Protein AF-A0A9D0G913-F1 (afdb_monomer)

Nearest PDB structures (foldseek):
  5vba-assembly1_A  TM=7.377E-01  e=5.805E-04  Tequatrovirus T4
  4rcl-assembly1_A  TM=7.371E-01  e=6.952E-04  Mycolicibacterium smegmatis MC2 155
  4w4j-assembly2_B  TM=6.263E-01  e=6.952E-04  Mycolicibacterium smegmatis MC2 155
  5b29-assembly1_A  TM=6.198E-01  e=1.354E+00  Homo sapiens
  6ap4-assembly6_K  TM=3.001E-01  e=5.397E+00  Acinetobacter baumannii

pLDDT: mean 92.5, std 6.62, range [53.62, 97.88]

Radius of gyration: 14.79 Å; Cα contacts (8 Å, |Δi|>4): 207; chains: 1; bounding box: 42×32×37 Å

Secondary structure (DSSP, 8-state):
--EEEE-HHHHHHHHHHTT----TT-HHHHHHTTSPPPPHHHIIIIIHHHHHHTTSS-TTT-PPPHHHHHHHHHHHH-SEEEEEEEEETTEEEEEEEEEETTEEEEEEEETTEEEEEPPEEPPP-

Structure (mmCIF, N/CA/C/O backbone):
data_AF-A0A9D0G913-F1
#
_entry.id   AF-A0A9D0G913-F1
#
loop_
_atom_site.group_PDB
_atom_site.id
_atom_site.type_symbol
_atom_site.label_atom_id
_atom_site.label_alt_id
_atom_site.label_comp_id
_atom_site.label_asym_id
_atom_site.label_entity_id
_atom_site.label_seq_id
_atom_site.pdbx_PDB_ins_code
_atom_site.Cartn_x
_atom_site.Cartn_y
_atom_site.Cartn_z
_atom_site.occupancy
_atom_site.B_iso_or_equiv
_atom_site.auth_seq_id
_atom_site.auth_comp_id
_atom_site.auth_asym_id
_atom_site.auth_atom_id
_atom_site.pdbx_PDB_model_num
ATOM 1 N N . MET A 1 1 ? -11.994 11.740 -3.085 1.00 63.00 1 MET A N 1
ATOM 2 C CA . MET A 1 1 ? -11.313 10.604 -2.443 1.00 63.00 1 MET A CA 1
ATOM 3 C C . MET A 1 1 ? -10.967 9.584 -3.516 1.00 63.00 1 MET A C 1
ATOM 5 O O . MET A 1 1 ? -11.878 9.030 -4.127 1.00 63.00 1 MET A O 1
ATOM 9 N N . THR A 1 2 ? -9.679 9.414 -3.806 1.00 89.44 2 THR A N 1
ATOM 10 C CA . THR A 1 2 ? -9.175 8.445 -4.791 1.00 89.44 2 THR A CA 1
ATOM 11 C C . THR A 1 2 ? -8.963 7.100 -4.092 1.00 89.44 2 THR A C 1
ATOM 13 O O . THR A 1 2 ? -8.697 7.062 -2.891 1.00 89.44 2 THR A O 1
ATOM 16 N N . VAL A 1 3 ? -9.135 5.991 -4.814 1.00 94.75 3 VAL A N 1
ATOM 17 C CA . VAL A 1 3 ? -8.952 4.634 -4.277 1.00 94.75 3 VAL A CA 1
ATOM 18 C C . VAL A 1 3 ? -7.949 3.891 -5.145 1.00 94.75 3 VAL A C 1
ATOM 20 O O . VAL A 1 3 ? -8.104 3.830 -6.366 1.00 94.75 3 VAL A O 1
ATOM 23 N N . PHE A 1 4 ? -6.941 3.300 -4.512 1.00 96.81 4 PHE A N 1
ATOM 24 C CA . PHE A 1 4 ? -5.901 2.520 -5.169 1.00 96.81 4 PHE A CA 1
ATOM 25 C C . PHE A 1 4 ? -5.980 1.069 -4.715 1.00 96.81 4 PHE A C 1
ATOM 27 O O . PHE A 1 4 ? -6.128 0.789 -3.527 1.00 96.81 4 PHE A O 1
ATOM 34 N N . ARG A 1 5 ? -5.860 0.133 -5.660 1.00 97.12 5 ARG A N 1
ATOM 35 C CA . ARG A 1 5 ? -5.827 -1.306 -5.370 1.00 97.12 5 ARG A CA 1
ATOM 36 C C . ARG A 1 5 ? -4.507 -1.900 -5.834 1.00 97.12 5 ARG A C 1
ATOM 38 O O . ARG A 1 5 ? -4.252 -1.989 -7.040 1.00 97.12 5 ARG A O 1
ATOM 45 N N . LEU A 1 6 ? -3.692 -2.337 -4.882 1.00 97.88 6 LEU A N 1
ATOM 46 C CA . LEU A 1 6 ? -2.313 -2.767 -5.093 1.00 97.88 6 LEU A CA 1
ATOM 47 C C . LEU A 1 6 ? -2.151 -4.245 -4.752 1.00 97.88 6 LEU A C 1
ATOM 49 O O . LEU A 1 6 ? -2.697 -4.727 -3.772 1.00 97.88 6 LEU A O 1
ATOM 53 N N . THR A 1 7 ? -1.391 -4.975 -5.551 1.00 97.31 7 THR A N 1
ATOM 54 C CA . THR A 1 7 ? -0.929 -6.330 -5.2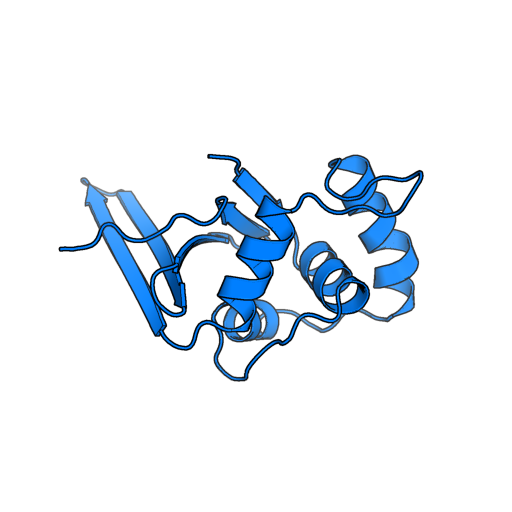09 1.00 97.31 7 THR A CA 1
ATOM 55 C C . THR A 1 7 ? 0.320 -6.260 -4.325 1.00 97.31 7 THR A C 1
ATOM 57 O O . THR A 1 7 ? 0.989 -5.225 -4.331 1.00 97.31 7 THR A O 1
ATOM 60 N N . PRO A 1 8 ? 0.713 -7.345 -3.631 1.00 97.00 8 PRO A N 1
ATOM 61 C CA . PRO A 1 8 ? 1.938 -7.354 -2.827 1.00 97.00 8 PRO A CA 1
ATOM 62 C C . PRO A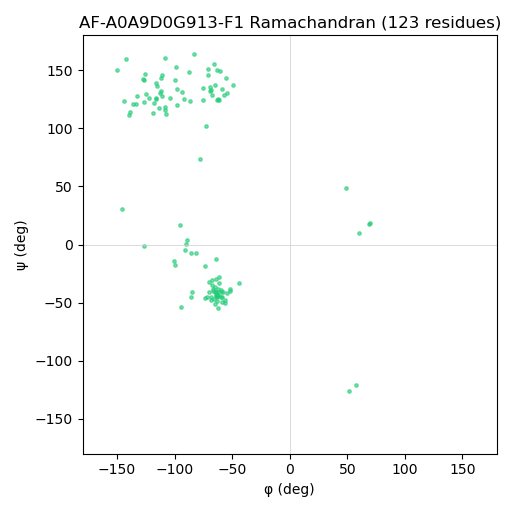 1 8 ? 3.177 -6.944 -3.625 1.00 97.00 8 PRO A C 1
ATOM 64 O O . PRO A 1 8 ? 3.966 -6.130 -3.160 1.00 97.00 8 PRO A O 1
ATOM 67 N N . LEU A 1 9 ? 3.304 -7.429 -4.866 1.00 97.12 9 LEU A N 1
ATOM 68 C CA . LEU A 1 9 ? 4.401 -7.050 -5.759 1.00 97.12 9 LEU A CA 1
ATOM 69 C C . LEU A 1 9 ? 4.431 -5.538 -6.019 1.00 97.12 9 LEU A C 1
ATOM 71 O O . LEU A 1 9 ? 5.488 -4.927 -5.964 1.00 97.12 9 LEU A O 1
ATOM 75 N N . GLU A 1 10 ? 3.274 -4.936 -6.291 1.00 97.88 10 GLU A N 1
ATOM 76 C CA . GLU A 1 10 ? 3.163 -3.500 -6.567 1.00 97.88 10 GLU A CA 1
ATOM 77 C C . GLU A 1 10 ? 3.489 -2.662 -5.322 1.00 97.88 10 GLU A C 1
ATOM 79 O O . GLU A 1 10 ? 4.175 -1.649 -5.439 1.00 97.88 10 GLU A O 1
ATOM 84 N N . VAL A 1 11 ? 3.067 -3.106 -4.132 1.00 97.75 11 VAL A N 1
ATOM 85 C CA . VAL A 1 11 ? 3.420 -2.452 -2.862 1.00 97.75 11 VAL A CA 1
ATOM 86 C C . VAL A 1 11 ? 4.920 -2.555 -2.590 1.00 97.75 11 VAL A C 1
ATOM 88 O O . VAL A 1 11 ? 5.535 -1.539 -2.283 1.00 97.75 11 VAL A O 1
ATOM 91 N N . TRP A 1 12 ? 5.531 -3.734 -2.750 1.00 97.38 12 TRP A N 1
ATOM 92 C CA . TRP A 1 12 ? 6.981 -3.898 -2.607 1.00 97.38 12 TRP A CA 1
ATOM 93 C C . TRP A 1 12 ? 7.761 -3.022 -3.593 1.00 97.38 12 TRP A C 1
ATOM 95 O O . TRP A 1 12 ? 8.760 -2.413 -3.214 1.00 97.38 12 TRP A O 1
ATOM 105 N N . THR A 1 13 ? 7.300 -2.914 -4.843 1.00 97.31 13 THR A N 1
ATOM 106 C CA . THR A 1 13 ? 7.929 -2.045 -5.846 1.00 97.31 13 THR A CA 1
ATOM 107 C C . THR A 1 13 ? 7.855 -0.580 -5.440 1.00 97.31 13 THR A C 1
ATOM 109 O O . THR A 1 13 ? 8.883 0.090 -5.450 1.00 97.31 13 THR A O 1
ATOM 112 N N . LEU A 1 14 ? 6.679 -0.088 -5.040 1.00 97.38 14 LEU A N 1
ATOM 113 C CA . LEU A 1 14 ? 6.526 1.294 -4.576 1.00 97.38 14 LEU A CA 1
ATOM 114 C C . LEU A 1 14 ? 7.349 1.559 -3.309 1.00 97.38 14 LEU A C 1
ATOM 116 O O . LEU A 1 14 ? 8.012 2.589 -3.222 1.00 97.38 14 LEU A O 1
ATOM 120 N N . ALA A 1 15 ? 7.371 0.612 -2.368 1.00 96.81 15 ALA A N 1
ATOM 121 C CA . ALA A 1 15 ? 8.169 0.701 -1.151 1.00 96.81 15 ALA A CA 1
ATOM 122 C C . ALA A 1 15 ? 9.668 0.833 -1.440 1.00 96.81 15 ALA A C 1
ATOM 124 O O . ALA A 1 15 ? 10.331 1.688 -0.855 1.00 96.81 15 ALA A O 1
ATOM 125 N N . ALA A 1 16 ? 10.186 0.024 -2.366 1.00 95.19 16 ALA A N 1
ATOM 126 C CA . ALA A 1 16 ? 11.582 0.077 -2.774 1.00 95.19 16 ALA A CA 1
ATOM 127 C C . ALA A 1 16 ? 11.908 1.366 -3.547 1.00 95.19 16 ALA A C 1
ATOM 129 O O . ALA A 1 16 ? 12.890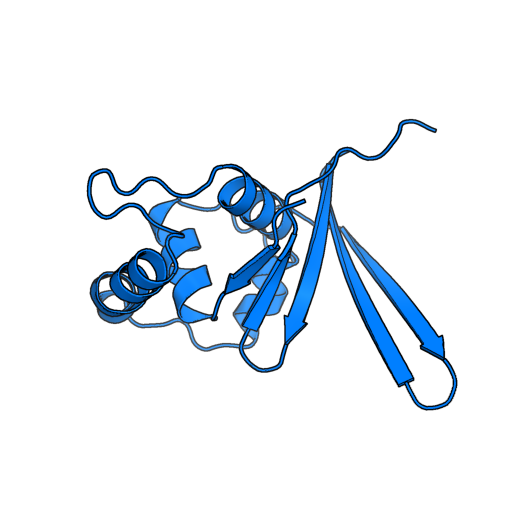 2.033 -3.229 1.00 95.19 16 ALA A O 1
ATOM 130 N N . MET A 1 17 ? 11.082 1.737 -4.532 1.00 94.31 17 MET A N 1
ATOM 131 C CA . MET A 1 17 ? 11.312 2.910 -5.385 1.00 94.31 17 MET A CA 1
ATOM 132 C C . MET A 1 17 ? 11.268 4.222 -4.604 1.00 94.31 17 MET A C 1
ATOM 134 O O . MET A 1 17 ? 12.124 5.079 -4.800 1.00 94.31 17 MET A O 1
ATOM 138 N N . ALA A 1 18 ? 10.280 4.375 -3.723 1.00 94.75 18 ALA A N 1
ATOM 139 C CA . ALA A 1 18 ? 10.099 5.587 -2.933 1.00 94.75 18 ALA A CA 1
ATOM 140 C C . ALA A 1 18 ? 10.865 5.561 -1.604 1.00 94.75 18 ALA A C 1
ATOM 142 O O . ALA A 1 18 ? 10.735 6.487 -0.804 1.00 94.75 18 ALA A O 1
ATOM 143 N N . THR A 1 19 ? 11.654 4.510 -1.346 1.00 95.38 19 THR A N 1
ATOM 144 C CA . THR A 1 19 ? 12.389 4.316 -0.086 1.00 95.38 19 THR A CA 1
ATOM 145 C C . THR A 1 19 ? 11.495 4.515 1.140 1.00 95.38 19 THR A C 1
ATOM 147 O O . THR A 1 19 ? 11.827 5.277 2.048 1.00 95.38 19 THR A O 1
ATOM 150 N N . LEU A 1 20 ? 10.318 3.875 1.136 1.00 96.62 20 LEU A N 1
ATOM 151 C CA . LEU A 1 20 ? 9.323 4.094 2.183 1.00 96.62 20 LEU A CA 1
ATOM 152 C C . LEU A 1 20 ? 9.905 3.753 3.566 1.00 96.62 20 LEU A C 1
ATOM 154 O O . LEU A 1 20 ? 10.503 2.685 3.730 1.00 96.62 20 LEU A O 1
ATOM 158 N N . PRO A 1 21 ? 9.700 4.616 4.578 1.00 95.75 21 PRO A N 1
ATOM 159 C CA . PRO A 1 21 ? 10.175 4.382 5.936 1.00 95.75 21 PRO A CA 1
ATOM 160 C C . PRO A 1 21 ? 9.253 3.385 6.650 1.00 95.75 21 PRO A C 1
ATOM 162 O O . PRO A 1 21 ? 8.430 3.764 7.477 1.00 95.75 21 PRO A O 1
ATOM 165 N N . ILE A 1 22 ? 9.338 2.106 6.281 1.00 96.88 22 ILE A N 1
ATOM 166 C CA . ILE A 1 22 ? 8.502 1.052 6.866 1.00 96.88 22 ILE A CA 1
ATOM 167 C C . ILE A 1 22 ? 8.979 0.763 8.289 1.00 96.88 22 ILE A C 1
ATOM 169 O O . ILE A 1 22 ? 9.974 0.070 8.503 1.00 96.88 22 ILE A O 1
ATOM 173 N N . GLU A 1 23 ? 8.244 1.288 9.264 1.00 96.69 23 GLU A N 1
ATOM 174 C CA . GLU A 1 23 ? 8.469 1.027 10.680 1.00 96.69 23 GLU A CA 1
ATOM 175 C C . GLU A 1 23 ? 8.057 -0.415 11.031 1.00 96.69 23 GLU A C 1
ATOM 177 O O . GLU A 1 23 ? 7.071 -0.928 10.478 1.00 96.69 23 GLU A O 1
ATOM 182 N N . PRO A 1 24 ? 8.758 -1.070 11.975 1.00 94.44 24 PRO A N 1
ATOM 183 C CA . PRO A 1 24 ? 8.311 -2.333 12.552 1.00 94.44 24 PRO A CA 1
ATOM 184 C C . PRO A 1 24 ? 6.901 -2.214 13.135 1.00 94.44 24 PRO A C 1
ATOM 186 O O . PRO A 1 24 ? 6.541 -1.179 13.698 1.00 94.44 24 PRO A O 1
ATOM 189 N N . ASP A 1 25 ? 6.111 -3.277 12.993 1.00 94.06 25 ASP A N 1
ATOM 190 C CA . ASP A 1 25 ? 4.718 -3.379 13.452 1.00 94.06 25 ASP A CA 1
ATOM 191 C C . ASP A 1 25 ? 3.750 -2.353 12.837 1.00 94.06 25 ASP A C 1
ATOM 193 O O . ASP A 1 25 ? 2.587 -2.265 13.236 1.00 94.06 25 ASP A O 1
ATOM 197 N N . SER A 1 26 ? 4.193 -1.607 11.821 1.00 96.94 26 SER A N 1
ATOM 198 C CA . SER A 1 26 ? 3.314 -0.724 11.068 1.00 96.94 26 SER A CA 1
ATOM 199 C C . SER A 1 26 ? 2.256 -1.473 10.273 1.00 96.94 26 SER A C 1
ATOM 201 O O . SER A 1 26 ? 2.478 -2.623 9.885 1.00 96.94 26 SER A O 1
ATOM 203 N N . ALA A 1 27 ? 1.129 -0.822 9.964 1.00 95.75 27 ALA A N 1
ATOM 204 C CA . ALA A 1 27 ? 0.067 -1.438 9.165 1.00 95.75 27 ALA A CA 1
ATOM 205 C C . ALA A 1 27 ? 0.603 -2.025 7.848 1.00 95.75 27 ALA A C 1
ATOM 207 O O . ALA A 1 27 ? 0.220 -3.134 7.466 1.00 95.75 27 ALA A O 1
ATOM 208 N N . LEU A 1 28 ? 1.530 -1.317 7.186 1.00 96.56 28 LEU A N 1
ATOM 209 C CA . LEU A 1 28 ? 2.157 -1.810 5.962 1.00 96.56 28 LEU A CA 1
ATOM 210 C C . LEU A 1 28 ? 3.065 -3.017 6.222 1.00 96.56 28 LEU A C 1
ATOM 212 O O . LEU A 1 28 ? 2.983 -3.998 5.488 1.00 96.56 28 LEU A O 1
ATOM 216 N N . SER A 1 29 ? 3.900 -2.971 7.267 1.00 96.19 29 SER A N 1
ATOM 217 C CA . SER A 1 29 ? 4.808 -4.078 7.603 1.00 96.19 29 SER A CA 1
ATOM 218 C C . SER A 1 29 ? 4.053 -5.356 7.992 1.00 96.19 29 SER A C 1
ATOM 220 O O . SER A 1 29 ? 4.405 -6.445 7.541 1.00 96.19 29 SER A O 1
ATOM 222 N N . VAL A 1 30 ? 2.969 -5.224 8.763 1.00 94.94 30 VAL A N 1
ATOM 223 C CA . VAL A 1 30 ? 2.110 -6.330 9.210 1.00 94.94 30 VAL A CA 1
ATOM 224 C C . VAL A 1 30 ? 1.362 -6.955 8.038 1.00 94.94 30 VAL A C 1
ATOM 226 O O . VAL A 1 30 ? 1.139 -8.164 8.015 1.00 94.94 30 VAL A O 1
ATOM 229 N N . TRP A 1 31 ? 0.962 -6.155 7.051 1.00 95.06 31 TRP A N 1
ATOM 230 C CA . TRP A 1 31 ? 0.348 -6.693 5.844 1.00 95.06 31 TRP A CA 1
ATOM 231 C C . TRP A 1 31 ? 1.380 -7.383 4.942 1.00 95.06 31 TRP A C 1
ATOM 233 O O . TRP A 1 31 ? 1.154 -8.512 4.513 1.00 95.06 31 TRP A O 1
ATOM 243 N N . LEU A 1 32 ? 2.538 -6.756 4.703 1.00 95.69 32 LEU A N 1
ATOM 244 C CA . LEU A 1 32 ? 3.597 -7.318 3.855 1.00 95.69 32 LEU A CA 1
ATOM 245 C C . LEU A 1 32 ? 4.207 -8.608 4.416 1.00 95.69 32 LEU A C 1
ATOM 247 O O . LEU A 1 32 ? 4.610 -9.458 3.630 1.00 95.69 32 LEU A O 1
ATOM 251 N N . SER A 1 33 ? 4.240 -8.788 5.740 1.00 94.69 33 SER A N 1
ATOM 252 C CA . SER A 1 33 ? 4.790 -9.994 6.382 1.00 94.69 33 SER A CA 1
ATOM 253 C C . SER A 1 33 ? 4.020 -11.283 6.070 1.00 94.69 33 SER A C 1
ATOM 255 O O . SER A 1 33 ? 4.515 -12.375 6.338 1.00 94.69 33 SER A O 1
ATOM 257 N N . GLN A 1 34 ? 2.826 -11.169 5.483 1.00 95.12 34 GLN A N 1
ATOM 258 C CA . GLN A 1 34 ? 2.010 -12.301 5.037 1.00 95.12 34 GLN A CA 1
ATOM 259 C C . GLN A 1 34 ? 2.446 -12.847 3.669 1.00 95.12 34 GLN A C 1
ATOM 261 O O . GLN A 1 34 ? 1.930 -13.873 3.227 1.00 95.12 34 GLN A O 1
ATOM 266 N N . PHE A 1 35 ? 3.376 -12.168 2.993 1.00 94.88 35 PHE A N 1
ATOM 267 C CA . PHE A 1 35 ? 3.830 -12.502 1.651 1.00 94.88 35 PHE A CA 1
ATOM 268 C C . PHE A 1 35 ? 5.347 -12.667 1.619 1.00 94.88 35 PHE A C 1
ATOM 270 O O . PHE A 1 35 ? 6.082 -11.950 2.298 1.00 94.88 35 PHE A O 1
ATOM 277 N N . ASP A 1 36 ? 5.822 -13.568 0.763 1.00 94.00 36 ASP A N 1
ATOM 278 C CA . ASP A 1 36 ? 7.250 -13.682 0.496 1.00 94.00 36 ASP A CA 1
ATOM 279 C C . ASP A 1 36 ? 7.771 -12.408 -0.177 1.00 94.00 36 ASP A C 1
ATOM 281 O O . ASP A 1 36 ? 7.148 -11.855 -1.093 1.00 94.00 36 ASP A O 1
ATOM 285 N N . ALA A 1 37 ? 8.943 -11.953 0.266 1.00 91.81 37 ALA A N 1
ATOM 286 C CA . ALA A 1 37 ? 9.626 -10.848 -0.383 1.00 91.81 37 ALA A CA 1
ATOM 287 C C . ALA A 1 37 ? 9.980 -11.248 -1.831 1.00 91.81 37 ALA A C 1
ATOM 289 O O . ALA A 1 37 ? 10.625 -12.280 -2.044 1.00 91.81 37 ALA A O 1
ATOM 290 N N . PRO A 1 38 ? 9.571 -10.465 -2.842 1.00 91.81 38 PRO A N 1
ATOM 291 C CA . PRO A 1 38 ? 9.890 -10.763 -4.230 1.00 91.81 38 PRO A CA 1
ATOM 292 C C . PRO A 1 38 ? 11.380 -10.536 -4.514 1.00 91.81 38 PRO A C 1
ATOM 294 O O . PRO A 1 38 ? 12.018 -9.657 -3.937 1.00 91.81 38 PRO A O 1
ATOM 297 N N . GLU A 1 39 ? 11.925 -11.288 -5.470 1.00 91.75 39 GLU A N 1
ATOM 298 C CA . GLU A 1 39 ? 13.271 -11.032 -5.996 1.00 91.75 39 GLU A CA 1
ATOM 299 C C . GLU A 1 39 ? 13.363 -9.631 -6.623 1.00 91.75 39 GLU A C 1
ATOM 301 O O . GLU A 1 39 ? 12.399 -9.131 -7.211 1.00 91.75 39 GLU A O 1
ATOM 306 N N . VAL A 1 40 ? 14.548 -9.022 -6.558 1.00 87.12 40 VAL A N 1
ATOM 307 C CA . VAL A 1 40 ? 14.790 -7.650 -7.037 1.00 87.12 40 VAL A CA 1
ATOM 308 C C . VAL A 1 40 ? 14.436 -7.485 -8.521 1.00 87.12 40 VAL A C 1
ATOM 310 O O . VAL A 1 40 ? 13.777 -6.513 -8.889 1.00 87.12 40 VAL A O 1
ATOM 313 N N . ASP A 1 41 ? 14.772 -8.467 -9.359 1.00 86.88 41 ASP A N 1
ATOM 314 C CA . ASP A 1 41 ? 14.466 -8.439 -10.798 1.00 86.88 41 ASP A CA 1
ATOM 315 C C . ASP A 1 41 ? 12.951 -8.384 -11.061 1.00 86.88 41 ASP A C 1
ATOM 317 O O . ASP A 1 41 ? 12.473 -7.711 -11.980 1.00 86.88 41 ASP A O 1
ATOM 321 N N . ASN A 1 42 ? 12.154 -9.013 -10.191 1.00 86.25 42 ASN A N 1
ATOM 322 C CA . ASN A 1 42 ? 10.699 -8.997 -10.298 1.00 86.25 42 ASN A CA 1
ATOM 323 C C . ASN A 1 42 ? 10.108 -7.623 -9.977 1.00 86.25 42 ASN A C 1
ATOM 325 O O . ASN A 1 42 ? 9.100 -7.245 -10.582 1.00 86.25 42 ASN A O 1
ATOM 329 N N . LEU A 1 43 ? 10.731 -6.867 -9.070 1.00 89.06 43 LEU A N 1
ATOM 330 C CA . LEU A 1 43 ? 10.332 -5.493 -8.773 1.00 89.06 43 LEU A CA 1
ATOM 331 C C . LEU A 1 43 ? 10.558 -4.589 -9.985 1.00 89.06 43 LEU A C 1
ATOM 333 O O . LEU A 1 43 ? 9.632 -3.890 -10.403 1.00 89.06 43 LEU A O 1
ATOM 337 N N . ALA A 1 44 ? 11.768 -4.644 -10.550 1.00 84.38 44 ALA A N 1
ATOM 338 C CA . ALA A 1 44 ? 12.197 -3.786 -11.648 1.00 84.38 44 ALA A CA 1
ATOM 339 C C . ALA A 1 44 ? 11.420 -4.062 -12.943 1.00 84.38 44 ALA A C 1
ATOM 341 O O . ALA A 1 44 ? 11.039 -3.130 -13.646 1.00 84.38 44 ALA A O 1
ATOM 342 N N . GLU A 1 45 ? 11.133 -5.325 -13.262 1.00 88.56 45 GLU A N 1
ATOM 343 C CA . GLU A 1 45 ? 10.455 -5.644 -14.519 1.00 88.56 45 GLU A CA 1
ATOM 344 C C . GLU A 1 45 ? 8.942 -5.766 -14.382 1.00 88.56 45 GLU A C 1
ATOM 346 O O . GLU A 1 45 ? 8.191 -5.147 -15.138 1.00 88.56 45 GLU A O 1
ATOM 351 N N . ARG A 1 46 ? 8.470 -6.611 -13.462 1.00 94.06 46 ARG A N 1
ATOM 352 C CA . ARG A 1 46 ? 7.046 -6.959 -13.372 1.00 94.06 46 ARG A CA 1
ATOM 353 C C . ARG A 1 46 ? 6.276 -5.930 -12.559 1.00 94.06 46 ARG A C 1
ATOM 355 O O . ARG A 1 46 ? 5.172 -5.561 -12.953 1.00 94.06 46 ARG A O 1
ATOM 362 N N . GLY A 1 47 ? 6.851 -5.456 -11.459 1.00 95.00 47 GLY A N 1
ATOM 363 C CA . GLY A 1 47 ? 6.247 -4.435 -10.609 1.00 95.00 47 GLY A CA 1
ATOM 364 C C . GLY A 1 47 ? 6.034 -3.112 -11.340 1.00 95.00 47 GLY A C 1
ATOM 365 O O . GLY A 1 47 ? 4.898 -2.650 -11.450 1.00 95.00 47 GLY A O 1
ATOM 366 N N . ILE A 1 48 ? 7.101 -2.560 -11.929 1.00 95.94 48 ILE A N 1
ATOM 367 C CA . ILE A 1 48 ? 7.056 -1.299 -12.693 1.00 95.94 48 ILE A CA 1
ATOM 368 C C . ILE A 1 48 ? 6.026 -1.369 -13.826 1.00 95.94 48 ILE A C 1
ATOM 370 O O . ILE A 1 48 ? 5.149 -0.510 -13.910 1.00 95.94 48 ILE A O 1
ATOM 374 N N . ARG A 1 49 ? 6.058 -2.423 -14.657 1.00 96.19 49 ARG A N 1
ATOM 375 C CA . ARG A 1 49 ? 5.105 -2.573 -15.774 1.00 96.19 49 ARG A CA 1
ATOM 376 C C . ARG A 1 49 ? 3.652 -2.617 -15.306 1.00 96.19 49 ARG A C 1
ATOM 378 O O . ARG A 1 49 ? 2.781 -2.059 -15.967 1.00 96.19 49 ARG A O 1
ATOM 385 N N . ARG A 1 50 ? 3.366 -3.281 -14.180 1.00 97.00 50 ARG A N 1
ATOM 386 C CA . ARG A 1 50 ? 2.002 -3.361 -13.630 1.00 97.00 50 ARG A CA 1
ATOM 387 C C . ARG A 1 50 ? 1.529 -2.022 -13.079 1.00 97.00 50 ARG A C 1
ATOM 389 O O . ARG A 1 50 ? 0.383 -1.653 -13.320 1.00 97.00 50 ARG A O 1
ATOM 396 N N . LEU A 1 51 ? 2.401 -1.292 -12.386 1.00 97.56 51 LEU A N 1
ATOM 397 C CA . LEU A 1 51 ? 2.099 0.051 -11.891 1.00 97.56 51 LEU A CA 1
ATOM 398 C C . LEU A 1 51 ? 1.826 1.020 -13.048 1.00 97.56 51 LEU A C 1
ATOM 400 O O . LEU A 1 51 ? 0.825 1.733 -13.013 1.00 97.56 51 LEU A O 1
ATOM 404 N N . GLN A 1 52 ? 2.636 0.974 -14.109 1.00 96.88 52 GLN A N 1
ATOM 405 C CA . GLN A 1 52 ? 2.416 1.756 -15.331 1.00 96.88 52 GLN A CA 1
ATOM 406 C C . GLN A 1 52 ? 1.101 1.388 -16.023 1.00 96.88 52 GLN A C 1
ATOM 408 O O . GLN A 1 52 ? 0.323 2.268 -16.377 1.00 96.88 52 GLN A O 1
ATOM 413 N N . ALA A 1 53 ? 0.796 0.093 -16.150 1.00 96.50 53 ALA A N 1
ATOM 414 C CA . ALA A 1 53 ? -0.462 -0.368 -16.739 1.00 96.50 53 ALA A CA 1
ATOM 415 C C . ALA A 1 53 ? -1.705 0.094 -15.953 1.00 96.50 53 ALA A C 1
ATOM 417 O O . ALA A 1 53 ? -2.774 0.253 -16.538 1.00 96.50 53 ALA A O 1
ATOM 418 N N . LYS A 1 54 ? -1.574 0.320 -14.639 1.00 96.31 54 LYS A N 1
ATOM 419 C CA . LYS A 1 54 ? -2.629 0.886 -13.783 1.00 96.31 54 LYS A CA 1
ATOM 420 C C . LYS A 1 54 ? -2.656 2.418 -13.765 1.00 96.31 54 LYS A C 1
ATOM 422 O O . LYS A 1 54 ? 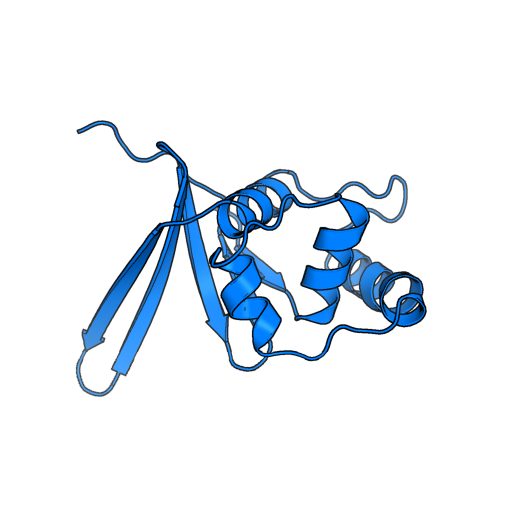-3.566 2.986 -13.169 1.00 96.31 54 LYS A O 1
ATOM 427 N N . GLY A 1 55 ? -1.673 3.082 -14.373 1.00 95.75 55 GLY A N 1
ATOM 428 C CA . GLY A 1 55 ? -1.497 4.532 -14.275 1.00 95.75 55 GLY A CA 1
ATOM 429 C C . GLY A 1 55 ? -1.042 5.006 -12.890 1.00 95.75 55 GLY A C 1
ATOM 430 O O . GLY A 1 55 ? -1.213 6.173 -12.561 1.00 95.75 55 GLY A O 1
ATOM 431 N N . TYR A 1 56 ? -0.493 4.113 -12.061 1.00 96.44 56 TYR A N 1
ATOM 432 C CA . TYR A 1 56 ? 0.032 4.438 -10.724 1.00 96.44 56 TYR A CA 1
ATOM 433 C C . TYR A 1 56 ? 1.517 4.807 -10.747 1.00 96.44 56 TYR A C 1
ATOM 435 O O . TYR A 1 56 ? 2.087 5.154 -9.718 1.00 96.44 56 TYR A O 1
ATOM 443 N N . LEU A 1 57 ? 2.142 4.695 -11.915 1.00 96.88 57 LEU A N 1
ATOM 444 C CA . LEU A 1 57 ? 3.505 5.114 -12.176 1.00 96.88 57 LEU A CA 1
ATOM 445 C C . LEU A 1 57 ? 3.561 5.656 -13.601 1.00 96.88 57 LEU A C 1
ATOM 447 O O . LEU A 1 57 ? 3.202 4.952 -14.546 1.00 96.88 57 LEU A O 1
ATOM 451 N N . SER A 1 58 ? 4.002 6.894 -13.762 1.00 94.88 58 SER A N 1
ATOM 452 C CA . SER A 1 58 ? 4.192 7.494 -15.076 1.00 94.88 58 SER A CA 1
ATOM 453 C C . SER A 1 58 ? 5.363 6.822 -15.807 1.00 94.88 58 SER A C 1
ATOM 455 O O . SER A 1 58 ? 6.433 6.630 -15.223 1.00 94.88 58 SER A O 1
ATOM 457 N N . PRO A 1 59 ? 5.196 6.431 -17.082 1.00 91.38 59 PRO A N 1
ATOM 458 C CA . PRO A 1 59 ? 6.279 5.847 -17.864 1.00 91.38 59 PRO A CA 1
ATOM 459 C C . PRO A 1 59 ? 7.329 6.875 -18.306 1.00 91.38 59 PRO A C 1
ATOM 461 O O . PRO A 1 59 ? 8.426 6.472 -18.681 1.00 91.38 59 PRO A O 1
ATOM 464 N N . GLU A 1 60 ? 7.002 8.170 -18.284 1.00 90.62 60 GLU A N 1
ATOM 465 C CA . GLU A 1 60 ? 7.873 9.233 -18.799 1.00 90.62 60 GLU A CA 1
ATOM 466 C C . GLU A 1 60 ? 8.888 9.704 -17.754 1.00 90.62 60 GLU A C 1
ATOM 468 O O . GLU A 1 60 ? 10.072 9.842 -18.053 1.00 90.62 60 GLU A O 1
ATOM 473 N N . ASP A 1 61 ? 8.428 9.917 -16.524 1.00 89.81 61 ASP A N 1
ATOM 474 C CA . ASP A 1 61 ? 9.208 10.519 -15.439 1.00 89.81 61 ASP A CA 1
ATOM 475 C C . ASP A 1 61 ? 9.226 9.673 -14.156 1.00 89.81 61 ASP A C 1
ATOM 477 O O . ASP A 1 61 ? 9.894 10.032 -13.187 1.00 89.81 61 ASP A O 1
ATOM 481 N N . GLY A 1 62 ? 8.530 8.531 -14.138 1.00 90.62 62 GLY A N 1
ATOM 482 C CA . GLY A 1 62 ? 8.453 7.674 -12.958 1.00 90.62 62 GLY A CA 1
ATOM 483 C C . GLY A 1 62 ? 7.656 8.292 -11.808 1.00 90.62 62 GLY A C 1
ATOM 484 O O . GLY A 1 62 ? 7.793 7.837 -10.673 1.00 90.62 62 GLY A O 1
ATOM 485 N N . GLN A 1 63 ? 6.833 9.313 -12.068 1.00 95.44 63 GLN A N 1
ATOM 486 C CA . GLN A 1 63 ? 6.014 9.930 -11.032 1.00 95.44 63 GLN A CA 1
ATOM 487 C C . GLN A 1 63 ? 4.923 8.967 -10.543 1.00 95.44 63 GLN A C 1
ATOM 489 O O . GLN A 1 63 ? 4.206 8.347 -11.333 1.00 95.44 63 GLN A O 1
ATOM 494 N N . VAL A 1 64 ? 4.787 8.865 -9.223 1.00 96.69 64 VAL A N 1
ATOM 495 C CA . VAL A 1 64 ? 3.691 8.171 -8.533 1.00 96.69 64 VAL A CA 1
ATOM 496 C C . VAL A 1 64 ? 2.684 9.230 -8.072 1.00 96.69 64 VAL A C 1
ATOM 498 O O . VAL A 1 64 ? 3.124 10.294 -7.642 1.00 96.69 64 VAL A O 1
ATOM 501 N N . PRO A 1 65 ? 1.361 8.986 -8.134 1.00 96.12 65 PRO A N 1
ATOM 502 C CA . PRO A 1 65 ? 0.378 9.916 -7.581 1.00 96.12 65 PRO A CA 1
ATOM 503 C C . PRO A 1 65 ? 0.657 10.243 -6.106 1.00 96.12 65 PRO A C 1
ATOM 505 O O . PRO A 1 65 ? 0.807 9.324 -5.299 1.00 96.12 65 PRO A O 1
ATOM 508 N N . ASP A 1 66 ? 0.671 11.531 -5.755 1.00 95.06 66 ASP A N 1
ATOM 509 C CA . ASP A 1 66 ? 1.009 11.995 -4.400 1.00 95.06 66 ASP A CA 1
ATOM 510 C C . ASP A 1 66 ? 0.106 11.347 -3.339 1.00 95.06 66 ASP A C 1
ATOM 512 O O . ASP A 1 66 ? 0.609 10.729 -2.405 1.00 95.06 66 ASP A O 1
ATOM 516 N N . ASP A 1 67 ? -1.215 11.343 -3.553 1.00 95.31 67 ASP A N 1
ATOM 517 C CA . ASP A 1 67 ? -2.196 10.689 -2.672 1.00 95.31 67 ASP A CA 1
ATOM 518 C C . ASP A 1 67 ? -1.868 9.214 -2.376 1.00 95.31 67 ASP A C 1
ATOM 520 O O . ASP A 1 67 ? -2.099 8.718 -1.271 1.00 95.31 67 ASP A O 1
ATOM 524 N N . LEU A 1 68 ? -1.364 8.483 -3.377 1.00 97.06 68 LEU A N 1
ATOM 525 C CA . LEU A 1 68 ? -0.990 7.079 -3.223 1.00 97.06 68 LEU A CA 1
ATOM 526 C C . LEU A 1 68 ? 0.275 6.960 -2.371 1.00 97.06 68 LEU A C 1
ATOM 528 O O . LEU A 1 68 ? 0.344 6.118 -1.471 1.00 97.06 68 LEU A O 1
ATOM 532 N N . LEU A 1 69 ? 1.270 7.800 -2.650 1.00 96.44 6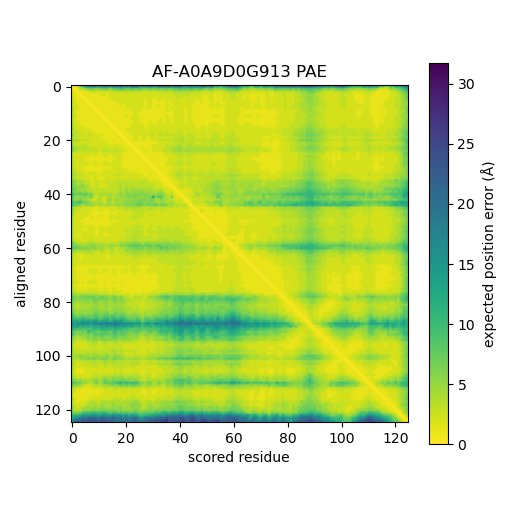9 LEU A N 1
ATOM 533 C CA . LEU A 1 69 ? 2.521 7.797 -1.908 1.00 96.44 69 LEU A CA 1
ATOM 534 C C . LEU A 1 69 ? 2.306 8.210 -0.446 1.00 96.44 69 LEU A C 1
ATOM 536 O O . LEU A 1 69 ? 2.852 7.576 0.459 1.00 96.44 69 LEU A O 1
ATOM 540 N N . GLU A 1 70 ? 1.465 9.211 -0.198 1.00 95.62 70 GLU A N 1
ATOM 541 C CA . GLU A 1 70 ? 1.081 9.646 1.143 1.00 95.62 70 GLU A CA 1
ATOM 542 C C . GLU A 1 70 ? 0.329 8.546 1.902 1.00 95.62 70 GLU A C 1
ATOM 544 O O . GLU A 1 70 ? 0.672 8.256 3.050 1.00 95.62 70 GLU A O 1
ATOM 549 N N . ALA A 1 71 ? -0.634 7.866 1.265 1.00 96.81 71 ALA A N 1
ATOM 550 C CA . ALA A 1 71 ? -1.344 6.745 1.882 1.00 96.81 71 ALA A CA 1
ATOM 551 C C . ALA A 1 71 ? -0.386 5.626 2.305 1.00 96.81 71 ALA A C 1
ATOM 553 O O . ALA A 1 71 ? -0.420 5.180 3.454 1.00 96.81 71 ALA A O 1
ATOM 554 N N . LEU A 1 72 ? 0.506 5.194 1.409 1.00 97.69 72 LEU A N 1
ATOM 555 C CA . LEU A 1 72 ? 1.483 4.152 1.729 1.00 97.69 72 LEU A CA 1
ATOM 556 C C . LEU A 1 72 ? 2.473 4.599 2.806 1.00 97.69 72 LEU A C 1
ATOM 558 O O . LEU A 1 72 ? 2.818 3.798 3.672 1.00 97.69 72 LEU A O 1
ATOM 562 N N . THR A 1 73 ? 2.884 5.867 2.800 1.00 97.00 73 THR A N 1
ATOM 563 C CA . THR A 1 73 ? 3.758 6.436 3.834 1.00 97.00 73 THR A CA 1
ATOM 564 C C . THR A 1 73 ? 3.074 6.432 5.203 1.00 97.00 73 THR A C 1
ATOM 566 O O . THR A 1 73 ? 3.683 6.028 6.192 1.00 97.00 73 THR A O 1
ATOM 569 N N . LEU A 1 74 ? 1.793 6.802 5.283 1.00 96.56 74 LEU A N 1
ATOM 570 C CA . LEU A 1 74 ? 1.035 6.722 6.534 1.00 96.56 74 LEU A CA 1
ATOM 571 C C . LEU A 1 74 ? 0.903 5.283 7.025 1.00 96.56 74 LEU A C 1
ATOM 573 O O . LEU A 1 74 ? 1.117 5.024 8.206 1.00 96.56 74 LEU A O 1
ATOM 577 N N . LEU A 1 75 ? 0.605 4.333 6.136 1.00 97.56 75 LEU A N 1
ATOM 578 C CA . LEU A 1 75 ? 0.554 2.918 6.502 1.00 97.56 75 LEU A CA 1
ATOM 579 C C . LEU A 1 75 ? 1.924 2.408 6.979 1.00 97.56 75 LEU A C 1
ATOM 581 O O . LEU A 1 75 ? 1.965 1.635 7.935 1.00 97.56 75 LEU A O 1
ATOM 585 N N . ALA A 1 76 ? 3.021 2.856 6.358 1.00 97.88 76 ALA A N 1
ATOM 586 C CA . ALA A 1 76 ? 4.403 2.506 6.700 1.00 97.88 76 ALA A CA 1
ATOM 587 C C . ALA A 1 76 ? 4.858 3.058 8.060 1.00 97.88 76 ALA A C 1
ATOM 589 O O . ALA A 1 76 ? 5.674 2.435 8.729 1.00 97.88 76 ALA A O 1
ATOM 590 N N . LEU A 1 77 ? 4.315 4.201 8.481 1.00 97.06 77 LEU A N 1
ATOM 591 C CA . LEU A 1 77 ? 4.664 4.864 9.742 1.00 97.06 77 LEU A CA 1
ATOM 592 C C . LEU A 1 77 ? 3.663 4.596 10.876 1.00 97.06 77 LEU A C 1
ATOM 594 O O . LEU A 1 77 ? 3.962 4.850 12.044 1.00 97.06 77 LEU A O 1
ATOM 598 N N . SER A 1 78 ? 2.453 4.138 10.549 1.00 95.38 78 SER A N 1
ATOM 599 C CA . SER A 1 78 ? 1.377 3.958 11.525 1.00 95.38 78 SER A CA 1
ATOM 600 C C . SER A 1 78 ? 1.755 2.950 12.598 1.00 95.38 78 SER A C 1
ATOM 602 O O . SER A 1 78 ? 2.056 1.813 12.289 1.00 95.38 78 SER A O 1
ATOM 604 N N . ARG A 1 79 ? 1.689 3.339 13.872 1.00 87.88 79 ARG A N 1
ATOM 605 C CA . ARG A 1 79 ? 1.829 2.403 15.009 1.00 87.88 79 ARG A CA 1
ATOM 606 C C . ARG A 1 79 ? 0.490 2.012 15.619 1.00 87.88 79 ARG A C 1
ATOM 608 O O . ARG A 1 79 ? 0.402 1.065 16.393 1.00 87.88 79 ARG A O 1
ATOM 615 N N . THR A 1 80 ? -0.549 2.757 15.260 1.00 85.88 80 THR A N 1
ATOM 616 C CA . THR A 1 80 ? -1.907 2.561 15.742 1.00 85.88 80 THR A CA 1
ATOM 617 C C . THR A 1 80 ? -2.816 2.335 14.552 1.00 85.88 80 THR A C 1
ATOM 619 O O . THR A 1 80 ? -2.870 3.146 13.624 1.00 85.88 80 THR A O 1
ATOM 622 N N . THR A 1 81 ? -3.550 1.231 14.609 1.00 90.62 81 THR A N 1
ATOM 623 C CA . THR A 1 81 ? -4.595 0.894 13.653 1.00 90.62 81 THR A CA 1
ATOM 624 C C . THR A 1 81 ? -5.943 0.859 14.349 1.00 90.62 81 THR A C 1
ATOM 626 O O . THR A 1 81 ? -6.140 0.157 15.339 1.00 90.62 81 THR A O 1
ATOM 629 N N . LEU A 1 82 ? -6.890 1.629 13.824 1.00 90.75 82 LEU A N 1
ATOM 630 C CA . LEU A 1 82 ? -8.285 1.577 14.242 1.00 90.75 82 LEU A CA 1
ATOM 631 C C . LEU A 1 82 ? -9.009 0.610 13.313 1.00 90.75 82 LEU A C 1
ATOM 633 O O . LEU A 1 82 ? -8.873 0.692 12.095 1.00 90.75 82 LEU A O 1
ATOM 637 N N . THR A 1 83 ? -9.774 -0.317 13.880 1.00 91.88 83 THR A N 1
ATOM 638 C CA . THR A 1 83 ? -10.584 -1.252 13.096 1.00 91.88 83 THR A CA 1
ATOM 639 C C . THR A 1 83 ? -12.049 -1.043 13.427 1.00 91.88 83 THR A C 1
ATOM 641 O O . THR A 1 83 ? -12.461 -1.189 14.577 1.00 91.88 83 THR A O 1
ATOM 644 N N . THR A 1 84 ? -12.838 -0.736 12.404 1.00 90.00 84 THR A N 1
ATOM 645 C CA . THR A 1 84 ? -14.291 -0.631 12.497 1.00 90.00 84 THR A CA 1
ATOM 646 C C . THR A 1 84 ? -14.910 -1.868 11.874 1.00 90.00 84 THR A C 1
ATOM 648 O O . THR A 1 84 ? -14.644 -2.203 10.720 1.00 90.00 84 THR A O 1
ATOM 651 N N . ILE A 1 85 ? -15.763 -2.540 12.644 1.00 90.00 85 ILE A N 1
ATOM 652 C CA . ILE A 1 85 ? -16.516 -3.702 12.182 1.00 90.00 85 ILE A CA 1
ATOM 653 C C . ILE A 1 85 ? -17.971 -3.277 12.022 1.00 90.00 85 ILE A C 1
ATOM 655 O O . ILE A 1 85 ? -18.659 -2.999 13.004 1.00 90.00 85 ILE A O 1
ATOM 659 N N . LEU A 1 86 ? -18.444 -3.239 10.778 1.00 86.69 86 LEU A N 1
ATOM 660 C CA . LEU A 1 86 ? -19.845 -2.991 10.455 1.00 86.69 86 LEU A CA 1
ATOM 661 C C . LEU A 1 86 ? -20.528 -4.337 10.220 1.00 86.69 86 LEU A C 1
ATOM 663 O O . LEU A 1 86 ? -20.134 -5.097 9.336 1.00 86.69 86 LEU A O 1
ATOM 667 N N . ARG A 1 87 ? -21.551 -4.645 11.020 1.00 90.12 87 ARG A N 1
ATOM 668 C CA . ARG A 1 87 ? -22.308 -5.897 10.918 1.00 90.12 87 ARG A CA 1
ATOM 669 C C . ARG A 1 87 ? -23.756 -5.608 10.541 1.00 90.12 87 ARG A C 1
ATOM 671 O O . ARG A 1 87 ? -24.432 -4.855 11.236 1.00 90.12 87 ARG A O 1
ATOM 678 N N . GLY A 1 88 ? -24.236 -6.250 9.479 1.00 87.62 88 GLY A N 1
ATOM 679 C CA . GLY A 1 88 ? -25.624 -6.177 9.027 1.00 87.62 88 GLY A CA 1
ATOM 680 C C . GLY A 1 88 ? -26.116 -7.545 8.564 1.00 87.62 88 GLY A C 1
ATOM 681 O O . GLY A 1 88 ? -25.653 -8.062 7.551 1.00 87.62 88 GLY A O 1
ATOM 682 N N . GLY A 1 89 ? -27.049 -8.150 9.306 1.00 89.06 89 GLY A N 1
ATOM 683 C CA . GLY A 1 89 ? -27.524 -9.508 9.020 1.00 89.06 89 GLY A CA 1
ATOM 684 C C . GLY A 1 89 ? -26.374 -10.524 9.021 1.00 89.06 89 GLY A C 1
ATOM 685 O O . GLY A 1 89 ? -25.679 -10.665 10.024 1.00 89.06 89 GLY A O 1
ATOM 686 N N . SER A 1 90 ? -26.170 -11.208 7.891 1.00 90.38 90 SER A N 1
ATOM 687 C CA . SER A 1 90 ? -25.066 -12.157 7.670 1.00 90.38 90 SER A CA 1
ATOM 688 C C . SER A 1 90 ? -23.792 -11.523 7.094 1.00 90.38 90 SER A C 1
ATOM 690 O O . SER A 1 90 ? -22.828 -12.239 6.838 1.00 90.38 90 SER A O 1
ATOM 692 N N . VAL A 1 91 ? -23.781 -10.210 6.847 1.00 86.50 91 VAL A N 1
ATOM 693 C CA . VAL A 1 91 ? -22.643 -9.497 6.256 1.00 86.50 91 VAL A CA 1
ATOM 694 C C . VAL A 1 91 ? -21.821 -8.831 7.355 1.00 86.50 91 VAL A C 1
ATOM 696 O O . VAL A 1 91 ? -22.362 -8.167 8.245 1.00 86.50 91 VAL A O 1
ATOM 699 N N . GLN A 1 92 ? -20.502 -8.988 7.270 1.00 87.44 92 GLN A N 1
ATOM 700 C CA . GLN A 1 92 ? -19.532 -8.322 8.129 1.00 87.44 92 GLN A CA 1
ATOM 701 C C . GLN A 1 92 ? -18.503 -7.606 7.250 1.00 87.44 92 GLN A C 1
ATOM 703 O O . GLN A 1 92 ? -17.873 -8.233 6.404 1.00 87.44 92 GLN A O 1
ATOM 708 N N . ILE A 1 93 ? -18.358 -6.296 7.439 1.00 84.06 93 ILE A N 1
ATOM 709 C CA . ILE A 1 93 ? -17.396 -5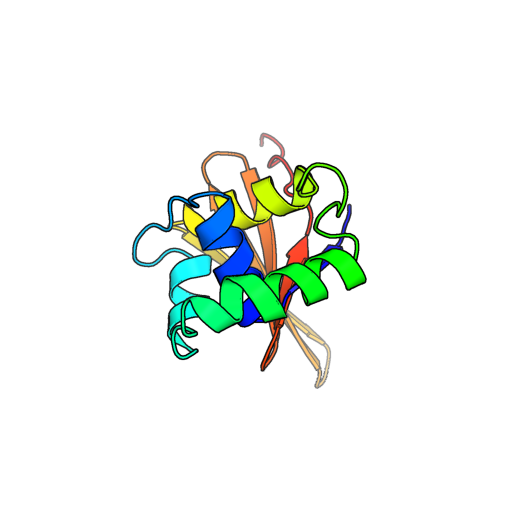.450 6.725 1.00 84.06 93 ILE A CA 1
ATOM 710 C C . ILE A 1 93 ? -16.358 -4.971 7.733 1.00 84.06 93 ILE A C 1
ATOM 712 O O . ILE A 1 93 ? -16.709 -4.474 8.805 1.00 84.06 93 ILE A O 1
ATOM 716 N N . HIS A 1 94 ? -15.088 -5.121 7.375 1.00 88.25 94 HIS A N 1
ATOM 717 C CA . HIS A 1 94 ? -13.955 -4.650 8.158 1.00 88.25 94 HIS A CA 1
ATOM 718 C C . HIS A 1 94 ? -13.345 -3.447 7.446 1.00 88.25 94 HIS A C 1
ATOM 720 O O . HIS A 1 94 ? -12.899 -3.560 6.307 1.00 88.25 94 HIS A O 1
ATOM 726 N N . ALA A 1 95 ? -13.345 -2.297 8.111 1.00 87.75 95 ALA A N 1
ATOM 727 C CA . ALA A 1 95 ? -12.627 -1.114 7.662 1.00 87.75 95 ALA A CA 1
ATOM 728 C C . ALA A 1 95 ? -11.464 -0.865 8.619 1.00 87.75 95 ALA A C 1
ATOM 730 O O . ALA A 1 95 ? -11.665 -0.817 9.836 1.00 87.75 95 ALA A O 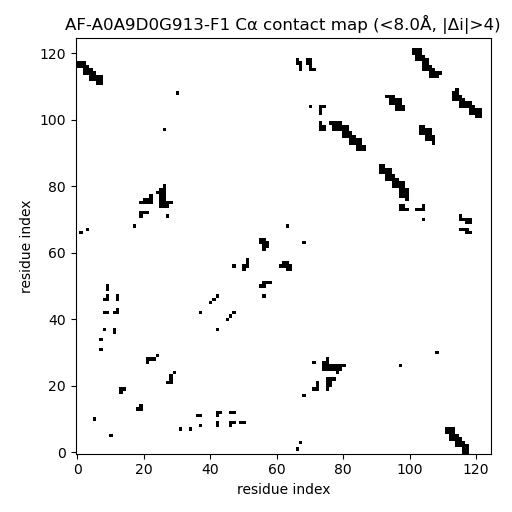1
ATOM 731 N N . HIS A 1 96 ? -10.262 -0.713 8.075 1.00 94.94 96 HIS A N 1
ATOM 732 C CA . HIS A 1 96 ? -9.070 -0.425 8.857 1.00 94.94 96 HIS A CA 1
ATOM 733 C C . HIS A 1 96 ? -8.594 0.989 8.568 1.00 94.94 96 HIS A C 1
ATOM 735 O O . HIS A 1 96 ? -8.714 1.487 7.449 1.00 94.94 96 HIS A O 1
ATOM 741 N N . PHE A 1 97 ? -8.042 1.634 9.584 1.00 95.00 97 PHE A N 1
ATOM 742 C CA . PHE A 1 97 ? -7.522 2.983 9.482 1.00 95.00 97 PHE A CA 1
ATOM 743 C C . PHE A 1 97 ? -6.149 3.038 10.130 1.00 95.00 97 PHE A C 1
ATOM 745 O O . PHE A 1 97 ? -5.999 2.724 11.311 1.00 95.00 97 PHE A O 1
ATOM 752 N N . ALA A 1 98 ? -5.153 3.428 9.347 1.00 95.38 98 ALA A N 1
ATOM 753 C CA . ALA A 1 98 ? -3.814 3.735 9.813 1.00 95.38 98 ALA A CA 1
ATOM 754 C C . ALA A 1 98 ? -3.776 5.206 10.241 1.00 95.38 98 ALA A C 1
ATOM 756 O O . ALA A 1 98 ? 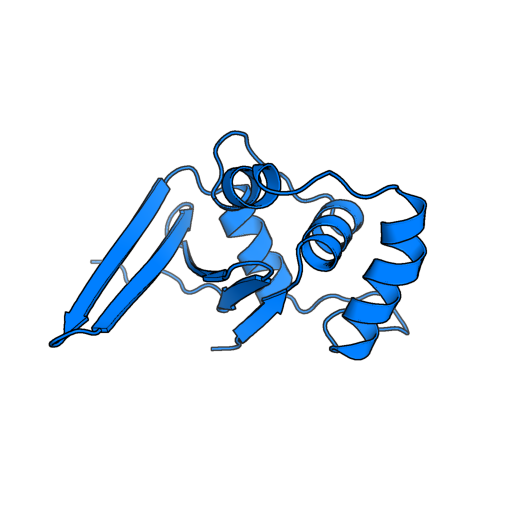-4.117 6.083 9.445 1.00 95.38 98 ALA A O 1
ATOM 757 N N . GLN A 1 99 ? -3.384 5.475 11.488 1.00 92.25 99 GLN A N 1
ATOM 758 C CA . GLN A 1 99 ? -3.288 6.837 12.014 1.00 92.25 99 GLN A CA 1
ATOM 759 C C . GLN A 1 99 ? -1.828 7.224 12.268 1.00 92.25 99 GLN A C 1
ATOM 761 O O . GLN A 1 99 ? -1.088 6.497 12.935 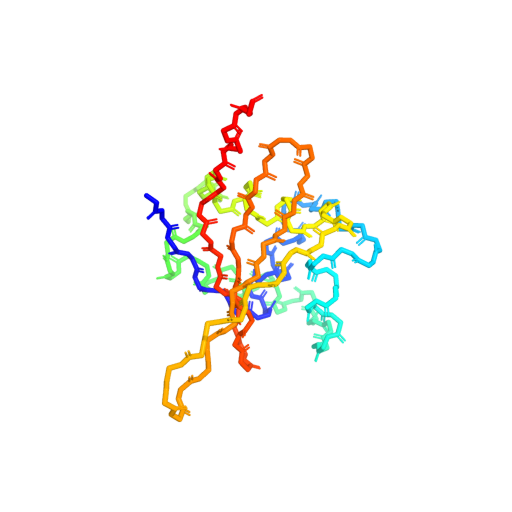1.00 92.25 99 GLN A O 1
ATOM 766 N N . VAL A 1 100 ? -1.442 8.411 11.795 1.00 93.19 100 VAL A N 1
ATOM 767 C CA . VAL A 1 100 ? -0.185 9.081 12.157 1.00 93.19 100 VAL A CA 1
ATOM 768 C C . VAL A 1 100 ? -0.491 10.552 12.416 1.00 93.19 100 VAL A C 1
ATOM 770 O O . VAL A 1 100 ? -0.977 11.257 11.535 1.00 93.19 100 VAL A O 1
ATOM 773 N N . ASN A 1 101 ? -0.193 11.040 13.622 1.00 89.94 101 ASN A N 1
ATOM 774 C CA . ASN A 1 101 ? -0.565 12.393 14.053 1.00 89.94 101 ASN A CA 1
ATOM 775 C C . ASN A 1 101 ? -2.075 12.653 13.824 1.00 89.94 101 ASN A C 1
ATOM 777 O O . ASN A 1 101 ? -2.911 11.866 14.273 1.00 89.94 101 ASN A O 1
ATOM 781 N N . ASN A 1 102 ? -2.412 13.731 13.107 1.00 90.12 102 ASN A N 1
ATOM 782 C CA . ASN A 1 102 ? -3.782 14.104 12.739 1.00 90.12 102 ASN A CA 1
ATOM 783 C C . ASN A 1 102 ? -4.182 13.608 11.341 1.00 90.12 102 ASN A C 1
ATOM 785 O O . ASN A 1 102 ? -5.133 14.128 10.771 1.00 90.12 102 ASN A O 1
ATOM 789 N N . TRP A 1 103 ? -3.456 12.651 10.768 1.00 92.19 103 TRP A N 1
ATOM 790 C CA . TRP A 1 103 ? -3.755 12.088 9.455 1.00 92.19 103 TRP A CA 1
ATOM 791 C C . TRP A 1 103 ? -4.211 10.645 9.573 1.00 92.19 103 TRP A C 1
ATOM 793 O O . TRP A 1 103 ? -3.707 9.876 10.399 1.00 92.19 103 TRP A O 1
ATOM 803 N N . LEU A 1 104 ? -5.163 10.291 8.720 1.00 93.00 104 LEU A N 1
ATOM 804 C CA . LEU A 1 104 ? -5.799 8.991 8.701 1.00 93.00 104 LEU A CA 1
ATOM 805 C C . LEU A 1 104 ? -5.832 8.464 7.267 1.00 93.00 104 LEU A C 1
ATOM 807 O O . LEU A 1 104 ? -6.312 9.138 6.359 1.00 93.00 104 LEU A O 1
ATOM 811 N N . ALA A 1 105 ? -5.344 7.245 7.069 1.00 95.19 105 ALA A N 1
ATOM 812 C CA . ALA A 1 105 ? -5.469 6.524 5.811 1.00 95.19 105 ALA A CA 1
ATOM 813 C C . ALA A 1 105 ? -6.362 5.301 6.020 1.00 95.19 105 ALA A C 1
ATOM 815 O O . ALA A 1 105 ? -6.031 4.399 6.796 1.00 95.19 105 ALA A O 1
ATOM 816 N N . GLN A 1 106 ? -7.503 5.266 5.331 1.00 95.50 106 GLN A N 1
ATOM 817 C CA . GLN A 1 106 ? -8.341 4.074 5.292 1.00 95.50 106 GLN A CA 1
ATOM 818 C C . GLN A 1 106 ? -7.705 3.030 4.373 1.00 95.50 106 GLN A C 1
ATOM 820 O O . GLN A 1 106 ? -7.303 3.337 3.247 1.00 95.50 106 GLN A O 1
ATOM 825 N N . TYR A 1 107 ? -7.666 1.783 4.830 1.00 95.31 107 TYR A N 1
ATOM 826 C CA . TYR A 1 107 ? -7.215 0.660 4.029 1.00 95.31 107 TYR A CA 1
ATOM 827 C C . TYR A 1 107 ? -8.038 -0.603 4.288 1.00 95.31 107 TYR A C 1
ATOM 829 O O . TYR A 1 107 ? -8.719 -0.751 5.307 1.00 95.31 107 TYR A O 1
ATOM 837 N N . MET A 1 108 ? -7.985 -1.519 3.329 1.00 93.88 108 MET A N 1
ATOM 838 C CA . MET A 1 108 ? -8.664 -2.803 3.388 1.00 93.88 108 MET A CA 1
ATOM 839 C C . MET A 1 108 ? -7.737 -3.886 2.831 1.00 93.88 108 MET A C 1
ATOM 841 O O . MET A 1 108 ? -7.390 -3.837 1.646 1.00 93.88 108 MET A O 1
ATOM 845 N N . PRO A 1 109 ? -7.296 -4.840 3.667 1.00 90.44 109 PRO A N 1
ATOM 846 C CA . PRO A 1 109 ? -6.610 -6.023 3.185 1.00 90.44 109 PRO A CA 1
ATOM 847 C C . PRO A 1 109 ? -7.632 -6.984 2.562 1.00 90.44 109 PRO A C 1
ATOM 849 O O . PRO A 1 109 ? -8.606 -7.382 3.196 1.00 90.44 109 PRO A O 1
ATOM 852 N N . GLU A 1 110 ? -7.392 -7.355 1.312 1.00 87.94 110 GLU A N 1
ATOM 853 C CA . GLU A 1 110 ? -8.033 -8.463 0.602 1.00 87.94 110 GLU A CA 1
ATOM 854 C C . GLU A 1 110 ? -7.006 -9.596 0.428 1.00 87.94 110 GLU A C 1
ATOM 856 O O . GLU A 1 110 ? -5.801 -9.338 0.465 1.00 87.94 110 GLU A O 1
ATOM 861 N N . ASP A 1 111 ? -7.461 -10.828 0.165 1.00 81.25 111 ASP A N 1
ATOM 862 C CA . ASP A 1 111 ? -6.627 -12.049 0.102 1.00 81.25 111 ASP A CA 1
ATOM 863 C C . ASP A 1 111 ? -5.294 -11.897 -0.660 1.00 81.25 111 ASP A C 1
ATOM 865 O O . ASP A 1 111 ? -4.300 -12.532 -0.323 1.00 81.25 111 ASP A O 1
ATOM 869 N N . ASN A 1 112 ? -5.254 -11.061 -1.704 1.00 91.00 112 ASN A N 1
ATOM 870 C CA . ASN A 1 112 ? -4.029 -10.755 -2.447 1.00 91.00 112 ASN A CA 1
ATOM 871 C C . ASN A 1 112 ? -3.989 -9.301 -2.950 1.00 91.00 112 ASN A C 1
ATOM 873 O O . ASN A 1 112 ? -3.472 -9.008 -4.036 1.00 91.00 112 ASN A O 1
ATOM 877 N N . ALA A 1 113 ? -4.614 -8.386 -2.211 1.00 95.00 113 ALA A N 1
ATOM 878 C CA . ALA A 1 113 ? -4.567 -6.971 -2.536 1.00 95.00 113 ALA A CA 1
ATOM 879 C C . ALA A 1 113 ? -4.670 -6.091 -1.293 1.00 95.00 113 ALA A C 1
ATOM 881 O O . ALA A 1 113 ? -5.320 -6.430 -0.313 1.00 95.00 113 ALA A O 1
ATOM 882 N N . LEU A 1 114 ? -4.048 -4.927 -1.374 1.00 96.38 114 LEU A N 1
ATOM 883 C CA . LEU A 1 114 ? -4.214 -3.833 -0.445 1.00 96.38 114 LEU A CA 1
ATOM 884 C C . LEU A 1 114 ? -5.007 -2.740 -1.156 1.00 96.38 114 LEU A C 1
ATOM 886 O O . LEU A 1 114 ? -4.549 -2.175 -2.154 1.00 96.38 114 LEU A O 1
ATOM 890 N N . VAL A 1 115 ? -6.208 -2.460 -0.661 1.00 96.19 115 VAL A N 1
ATOM 891 C CA . VAL A 1 115 ? -6.982 -1.292 -1.080 1.00 96.19 115 VAL A CA 1
ATOM 892 C C . VAL A 1 115 ? -6.649 -0.152 -0.130 1.00 96.19 115 VAL A C 1
ATOM 894 O O . VAL A 1 115 ? -6.774 -0.318 1.080 1.00 96.19 115 VAL A O 1
ATOM 897 N N . VAL A 1 116 ? -6.225 0.993 -0.658 1.00 96.12 116 VAL A N 1
ATOM 898 C CA . VAL A 1 116 ? -5.933 2.209 0.116 1.00 96.12 116 VAL A CA 1
ATOM 899 C C . VAL A 1 116 ? -6.693 3.391 -0.458 1.00 96.12 116 VAL A C 1
ATOM 901 O O . VAL A 1 116 ? -6.847 3.528 -1.672 1.00 96.12 116 VAL A O 1
ATOM 904 N N . HIS A 1 117 ? -7.177 4.241 0.433 1.00 95.06 117 HIS A N 1
ATOM 905 C CA . HIS A 1 117 ? -7.827 5.497 0.094 1.00 95.06 117 HIS A CA 1
ATOM 906 C C . HIS A 1 117 ? -6.826 6.646 0.241 1.00 95.06 117 HIS A C 1
ATOM 908 O O . HIS A 1 117 ? -5.913 6.551 1.066 1.00 95.06 117 HIS A O 1
ATOM 914 N N . SER A 1 118 ? -7.014 7.730 -0.523 1.00 92.81 118 SER A N 1
ATOM 915 C CA . SER A 1 118 ? -6.296 8.989 -0.275 1.00 92.81 118 SER A CA 1
ATOM 916 C C . SER A 1 118 ? -6.415 9.369 1.212 1.00 92.81 118 SER A C 1
ATOM 918 O O . SER A 1 118 ? -7.515 9.242 1.764 1.00 92.81 118 SER A O 1
ATOM 920 N N . PRO A 1 119 ? -5.336 9.823 1.869 1.00 92.94 119 PRO A N 1
ATOM 921 C CA . PRO A 1 119 ? -5.387 10.220 3.269 1.00 92.94 119 PRO A CA 1
ATOM 922 C C . PRO A 1 119 ? -6.305 11.408 3.515 1.00 92.94 119 PRO A C 1
ATOM 924 O O . PRO A 1 119 ? -6.425 12.297 2.674 1.00 92.94 119 PRO A O 1
ATOM 927 N N . GLU A 1 120 ? -6.885 11.467 4.710 1.00 91.12 120 GLU A N 1
ATOM 928 C CA . GLU A 1 120 ? -7.671 12.615 5.149 1.00 91.12 120 GLU A CA 1
ATOM 929 C C . GLU A 1 120 ? -7.177 13.135 6.507 1.00 91.12 120 GLU A C 1
ATOM 931 O O . GLU A 1 120 ? -6.793 12.345 7.383 1.00 91.12 120 GLU A O 1
ATOM 936 N N . PRO A 1 121 ? -7.174 14.465 6.715 1.00 89.69 121 PRO A N 1
ATOM 937 C CA . PRO A 1 121 ? -6.934 15.028 8.030 1.00 89.69 121 PRO A CA 1
ATOM 938 C C . PRO A 1 121 ? -8.122 14.708 8.943 1.00 89.69 121 PRO A C 1
ATOM 940 O O . PRO A 1 121 ? -9.286 14.877 8.579 1.00 89.69 121 PRO A O 1
ATOM 943 N N . MET A 1 122 ? -7.834 14.286 10.168 1.00 82.38 122 MET A N 1
ATOM 944 C CA . MET A 1 122 ? -8.843 14.136 11.205 1.00 82.38 122 MET A CA 1
ATOM 945 C C . MET A 1 122 ? -9.374 15.518 11.587 1.00 82.38 122 MET A C 1
ATOM 947 O O . MET A 1 122 ? -8.600 16.427 11.898 1.00 82.38 122 MET A O 1
ATOM 951 N N . ALA A 1 123 ? -10.699 15.677 11.576 1.00 75.69 123 ALA A N 1
ATOM 952 C CA . ALA A 1 123 ? -11.332 16.894 12.065 1.00 75.69 123 ALA A CA 1
ATOM 953 C C . ALA A 1 123 ? -10.913 17.140 13.524 1.00 75.69 123 ALA A C 1
ATOM 955 O O . ALA A 1 123 ? -11.002 16.237 14.358 1.00 75.69 123 ALA A O 1
ATOM 956 N N . ALA A 1 124 ? -10.440 18.354 13.820 1.00 61.81 124 ALA A N 1
ATOM 957 C CA . ALA A 1 124 ? -10.176 18.761 15.193 1.00 61.81 124 ALA A CA 1
ATOM 958 C C . ALA A 1 124 ? -11.503 18.758 15.965 1.00 61.81 124 ALA A C 1
ATOM 960 O O . ALA A 1 124 ? -12.469 19.387 15.527 1.00 61.81 124 ALA A O 1
ATOM 961 N N . VAL A 1 125 ? -11.540 18.005 17.066 1.00 53.62 125 VAL A N 1
ATOM 962 C CA . VAL A 1 125 ? -12.665 17.970 18.012 1.00 53.62 125 VAL A CA 1
ATOM 963 C C . VAL A 1 125 ? -12.581 19.165 18.948 1.00 53.62 125 VAL A C 1
ATOM 965 O O . VAL A 1 125 ? -11.459 19.438 19.434 1.00 53.62 125 VAL A O 1
#

Solvent-accessible surface area (backbone atoms only — not comparable to full-atom values): 6976 Å² total; per-residue (Å²): 133,54,78,48,80,34,38,67,59,42,47,52,28,50,37,61,76,68,61,50,69,63,36,87,77,2,59,40,44,60,57,51,70,79,50,82,84,75,56,70,68,50,31,68,56,54,16,47,55,52,32,35,77,71,68,54,24,41,88,89,79,62,50,56,55,63,52,59,54,52,23,52,46,37,22,11,58,6,79,47,74,51,74,49,77,52,75,56,93,95,45,76,44,74,45,36,30,25,36,45,92,62,35,36,22,45,36,38,84,48,102,72,32,43,36,37,28,39,54,43,72,60,80,87,129

Mean predicted aligned error: 4.04 Å

Sequence (125 aa):
MTVFRLTPLEVWTLAAMATLPIEPDSALSVWLSQFDAPEVDNLAERGIRRLQAKGYLSPEDGQVPDDLLEALTLLALSRTTLTTILRGGSVQIHAHFAQVNNWLAQYMPEDNALVVHSPEPMAAV

Foldseek 3Di:
DDKDKFFLLLLLLLCVVVVAQQDPQFQLNVLNVVDDRDDPVCSVPVNQVVCVVVVQAPPPPRDGPPLVNVLSNLSRPFNDKDWDWDDDDPDIDIWIWGDDDQKIWIWDDDPGIIMIDRIDGHDDD